Protein AF-A0A2D4H3A9-F1 (afdb_monomer)

Foldseek 3Di:
DDQPPPADWDWDPLVVPPDRVPTDIAGACVVVVDWDARDPVRRWIWHWHADDNNPDIDIDTDPDCVQVVVCQQAANDDPPCRVSGHPHVPDDDDDQQQFDVVVVGAGDPVSLLVVLVVCVVVVPPDDDDPHDDDDPDPPDDPNNVSVD

Nearest PDB structures (foldseek):
  1b62-assembly1_A-2  TM=5.298E-01  e=5.683E+00  Escherichia coli K-12
  7qh2-assembly1_D  TM=4.860E-01  e=5.683E+00  Acetobacterium woodii
  1nhh-assembly1_A-2  TM=5.128E-01  e=9.344E+00  Escherichia coli K-12

Organism: Micrurus corallinus (NCBI:txid54390)

Mean predicted aligned error: 4.0 Å

Solvent-accessible surface area (backbone atoms only — not comparable to full-atom values): 9430 Å² total; per-residue (Å²): 103,51,71,80,85,86,51,57,36,40,60,58,72,57,78,79,73,83,60,58,91,84,32,69,72,35,36,36,33,91,80,63,69,42,69,52,66,40,50,87,88,67,67,41,51,33,33,37,42,68,39,77,93,65,76,36,79,43,78,49,59,79,92,60,66,64,67,60,52,54,48,34,53,48,28,22,73,35,91,92,45,62,92,69,36,18,83,38,46,87,55,85,85,84,88,74,88,36,46,37,72,93,58,82,43,42,70,40,73,69,36,50,54,53,44,53,52,51,41,60,74,70,62,63,93,74,87,86,77,96,72,87,78,91,73,94,61,83,98,63,57,75,66,59,69,71,76,108

Secondary structure (DSSP, 8-state):
-EE-SSSEEEE---SSSS-GGGSPEEE-HHHH---EEE-TTT-EEEEEEEEGGGTEEEEEE---HHHHHHHHHHH---SS-GGG--S-TTPPP-----EEGGGTTEE-HHHHHHHHHHHHHHT-S----------SSTT-SHHHHHH-

Radius of gyration: 17.97 Å; Cα contacts (8 Å, |Δi|>4): 189; chains: 1; bounding box: 52×36×46 Å

Structure (mmCIF, N/CA/C/O backbone):
data_AF-A0A2D4H3A9-F1
#
_entry.id   AF-A0A2D4H3A9-F1
#
loop_
_atom_site.group_PDB
_atom_site.id
_atom_site.type_symbol
_atom_site.label_atom_id
_atom_site.label_alt_id
_atom_site.label_comp_id
_atom_site.label_asym_id
_atom_site.label_entity_id
_atom_site.label_seq_id
_atom_site.pdbx_PDB_ins_code
_atom_site.Cartn_x
_atom_site.Cartn_y
_atom_site.Cartn_z
_atom_site.occupancy
_atom_site.B_iso_or_equiv
_atom_site.auth_seq_id
_atom_site.auth_comp_id
_atom_site.auth_asym_id
_atom_site.auth_atom_id
_atom_site.pdbx_PDB_model_num
ATOM 1 N N . VAL A 1 1 ? -11.859 3.067 16.466 1.00 96.38 1 VAL A N 1
ATOM 2 C CA . VAL A 1 1 ? -11.714 1.669 15.998 1.00 96.38 1 VAL A CA 1
ATOM 3 C C . VAL A 1 1 ? -12.608 0.803 16.858 1.00 96.38 1 VAL A C 1
ATOM 5 O O . VAL A 1 1 ? -12.615 1.015 18.065 1.00 96.38 1 VAL A O 1
ATOM 8 N N . TRP A 1 2 ? -13.391 -0.092 16.268 1.00 97.12 2 TRP A N 1
ATOM 9 C CA . TRP A 1 2 ? -14.264 -1.021 16.994 1.00 97.12 2 TRP A CA 1
ATOM 10 C C . TRP A 1 2 ? -14.495 -2.287 16.160 1.00 97.12 2 TRP A C 1
ATOM 12 O O . TRP A 1 2 ? -14.221 -2.287 14.963 1.00 97.12 2 TRP A O 1
ATOM 22 N N . HIS A 1 3 ? -14.981 -3.357 16.786 1.00 97.38 3 HIS A N 1
ATOM 23 C CA . HIS A 1 3 ? -15.446 -4.554 16.083 1.00 97.38 3 HIS A CA 1
ATOM 24 C C . HIS A 1 3 ? -16.970 -4.474 15.929 1.00 97.38 3 HIS A C 1
ATOM 26 O O . HIS A 1 3 ? -17.662 -4.260 16.925 1.00 97.38 3 HIS A O 1
ATOM 32 N N . ASP A 1 4 ? -17.503 -4.615 14.712 1.00 95.75 4 ASP A N 1
ATOM 33 C CA . ASP A 1 4 ? -18.947 -4.470 14.432 1.00 95.75 4 ASP A CA 1
ATOM 34 C C . ASP A 1 4 ? -19.755 -5.771 14.627 1.00 95.75 4 ASP A C 1
ATOM 36 O O . ASP A 1 4 ? -20.979 -5.769 14.533 1.00 95.75 4 ASP A O 1
ATOM 40 N N . GLY A 1 5 ? -19.068 -6.872 14.942 1.00 96.75 5 GLY A N 1
ATOM 41 C CA . GLY A 1 5 ? -19.641 -8.218 15.053 1.00 96.75 5 GLY A CA 1
ATOM 42 C C . GLY A 1 5 ? -19.222 -9.138 13.906 1.00 96.75 5 GLY A C 1
ATOM 43 O O . GLY A 1 5 ? -19.235 -10.353 14.083 1.00 96.75 5 GLY A O 1
ATOM 44 N N . GLU A 1 6 ? -18.755 -8.573 12.792 1.00 95.69 6 GLU A N 1
ATOM 45 C CA . GLU A 1 6 ? -18.252 -9.294 11.621 1.00 95.69 6 GLU A CA 1
ATOM 46 C C . GLU A 1 6 ? -16.772 -8.996 11.350 1.00 95.69 6 GLU A C 1
ATOM 48 O O . GLU A 1 6 ? -16.001 -9.915 11.076 1.00 95.69 6 GLU A O 1
ATOM 53 N N . THR A 1 7 ? -16.362 -7.728 11.432 1.00 96.88 7 THR A N 1
ATOM 54 C CA . THR A 1 7 ? -14.982 -7.291 11.191 1.00 96.88 7 THR A CA 1
ATOM 55 C C . THR A 1 7 ? -14.602 -6.051 12.011 1.00 96.88 7 THR A C 1
ATOM 57 O O . THR A 1 7 ? -15.418 -5.404 12.675 1.00 96.88 7 THR A O 1
ATOM 60 N N . TRP A 1 8 ? -13.316 -5.709 11.971 1.00 97.50 8 TRP A N 1
ATOM 61 C CA . TRP A 1 8 ? -12.780 -4.480 12.535 1.00 97.50 8 TRP A CA 1
ATOM 62 C C . TRP A 1 8 ? -13.057 -3.277 11.629 1.00 97.50 8 TRP A C 1
ATOM 64 O O . TRP A 1 8 ? -12.801 -3.300 10.424 1.00 97.50 8 TRP A O 1
ATOM 74 N N . ARG A 1 9 ? -13.517 -2.191 12.250 1.00 97.69 9 ARG A N 1
ATOM 75 C CA . ARG A 1 9 ? -13.825 -0.906 11.621 1.00 97.69 9 ARG A CA 1
ATOM 76 C C . ARG A 1 9 ? -12.973 0.208 12.201 1.00 97.69 9 ARG A C 1
ATOM 78 O O . ARG A 1 9 ? -12.720 0.263 13.410 1.00 97.69 9 ARG A O 1
ATOM 85 N N . ALA A 1 10 ? -12.577 1.146 11.353 1.00 97.50 10 ALA A N 1
ATOM 86 C CA . ALA A 1 10 ? -11.955 2.394 11.760 1.00 97.50 10 ALA A CA 1
ATOM 87 C C . ALA A 1 10 ? -12.674 3.575 11.112 1.00 97.50 10 ALA A C 1
ATOM 89 O O . ALA A 1 10 ? -12.883 3.599 9.908 1.00 97.50 10 ALA A O 1
ATOM 90 N N . CYS A 1 11 ? -13.001 4.571 11.927 1.00 96.31 11 CYS A N 1
ATOM 91 C CA . CYS A 1 11 ? -13.518 5.851 11.475 1.00 96.31 11 CYS A CA 1
ATOM 92 C C . CYS A 1 11 ? -12.500 6.922 11.855 1.00 96.31 11 CYS A C 1
ATOM 94 O O . CYS A 1 11 ? -12.024 6.940 12.996 1.00 96.31 11 CYS A O 1
ATOM 96 N N . LEU A 1 12 ? -12.167 7.783 10.900 1.00 94.44 12 LEU A N 1
ATOM 97 C CA . LEU A 1 12 ? -11.368 8.982 11.116 1.00 94.44 12 LEU A CA 1
ATOM 98 C C . LEU A 1 12 ? -12.318 10.181 11.097 1.00 94.44 12 LEU A C 1
ATOM 100 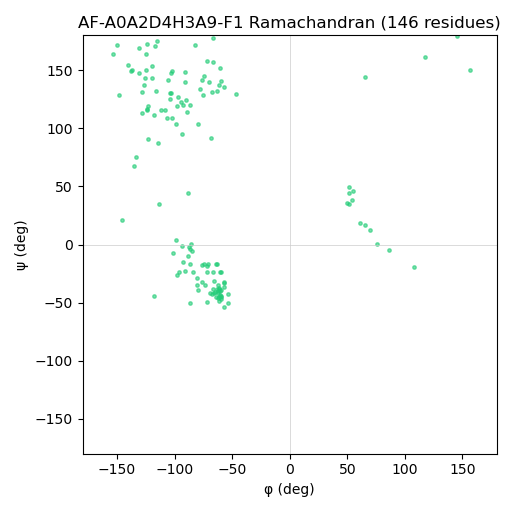O O . LEU A 1 12 ? -13.116 10.293 10.169 1.00 94.44 12 LEU A O 1
ATOM 104 N N . ASP A 1 13 ? -12.233 11.061 12.096 1.00 93.69 13 ASP A N 1
ATOM 105 C CA . ASP A 1 13 ? -12.986 12.320 12.090 1.00 93.69 13 ASP A CA 1
ATOM 106 C C . ASP A 1 13 ? -12.434 13.243 10.997 1.00 93.69 13 ASP A C 1
ATOM 108 O O . ASP A 1 13 ? -11.462 13.967 11.198 1.00 93.69 13 ASP A O 1
ATOM 112 N N . SER A 1 14 ? -13.025 13.146 9.810 1.00 88.50 14 SER A N 1
ATOM 113 C CA . SER A 1 14 ? -12.678 13.970 8.649 1.00 88.50 14 SER A CA 1
ATOM 114 C C . SER A 1 14 ? -13.455 15.287 8.591 1.00 88.50 14 SER A C 1
ATOM 116 O O . SER A 1 14 ? -13.137 16.132 7.758 1.00 88.50 14 SER A O 1
ATOM 118 N N . THR A 1 15 ? -14.471 15.460 9.445 1.00 87.69 15 THR A N 1
ATOM 119 C CA . THR A 1 15 ? -15.288 16.679 9.507 1.00 87.69 15 THR A CA 1
ATOM 120 C C . THR A 1 15 ? -14.759 17.683 10.524 1.00 87.69 15 THR A C 1
ATOM 122 O O . THR A 1 15 ? -15.170 18.839 10.482 1.00 87.69 15 THR A O 1
ATOM 125 N N . GLU A 1 16 ? -13.870 17.260 11.428 1.00 89.06 16 GLU A N 1
ATOM 126 C CA . GLU A 1 16 ? -13.289 18.078 12.506 1.00 89.06 16 GLU A CA 1
ATOM 127 C C . GLU A 1 16 ? -14.341 18.614 13.495 1.00 89.06 16 GLU A C 1
ATOM 129 O O . GLU A 1 16 ? -14.107 19.559 14.250 1.00 89.06 16 GLU A O 1
ATOM 134 N N . THR A 1 17 ? -15.526 18.002 13.502 1.00 91.38 17 THR A N 1
ATOM 135 C CA . THR A 1 17 ? -16.655 18.385 14.360 1.00 91.38 17 THR A CA 1
ATOM 136 C C . THR A 1 17 ? -16.810 17.468 15.569 1.00 91.38 17 THR A C 1
ATOM 138 O O . THR A 1 17 ? -17.643 17.743 16.434 1.00 91.38 17 THR A O 1
ATOM 141 N N . GLY A 1 18 ? -16.049 16.372 15.639 1.00 91.44 18 GLY A N 1
ATOM 142 C CA . GLY A 1 18 ? -16.235 15.304 16.618 1.00 91.44 18 GLY A CA 1
ATOM 143 C C . GLY A 1 18 ? -17.420 14.381 16.319 1.00 91.44 18 GLY A C 1
ATOM 144 O O . GLY A 1 18 ? -17.670 13.455 17.093 1.00 91.44 18 GLY A O 1
ATOM 145 N N . ASP A 1 19 ? -18.154 14.603 15.223 1.00 91.25 19 ASP A N 1
ATOM 146 C CA . ASP A 1 19 ? -19.292 13.772 14.827 1.00 91.25 19 ASP A CA 1
ATOM 147 C C . ASP A 1 19 ? -18.875 12.672 13.846 1.00 91.25 19 ASP A C 1
ATOM 149 O O . ASP A 1 19 ? -18.850 12.843 12.625 1.00 91.25 19 ASP A O 1
ATOM 153 N N . LEU A 1 20 ? -18.597 11.495 14.403 1.00 92.44 20 LEU A N 1
ATOM 154 C CA . LEU A 1 20 ? -18.198 10.323 13.630 1.00 92.44 20 LEU A CA 1
ATOM 155 C C . LEU A 1 20 ? -19.339 9.723 12.794 1.00 92.44 20 LEU A C 1
ATOM 157 O O . LEU A 1 20 ? -19.052 8.963 11.876 1.00 92.44 20 LEU A O 1
ATOM 161 N N . CYS A 1 21 ? -20.611 10.052 13.059 1.00 91.12 21 CYS A N 1
ATOM 162 C CA . CYS A 1 21 ? -21.740 9.474 12.313 1.00 91.12 21 CYS A CA 1
ATOM 163 C C . CYS A 1 21 ? -21.755 9.909 10.842 1.00 91.12 21 CYS A C 1
ATOM 165 O O . CYS A 1 21 ? -22.341 9.229 10.003 1.00 91.12 21 CYS A O 1
ATOM 167 N N . ASN A 1 22 ? -21.127 11.048 10.545 1.00 88.19 22 ASN A N 1
ATOM 168 C CA . ASN A 1 22 ? -21.022 11.611 9.202 1.00 88.19 22 ASN A CA 1
ATOM 169 C C . ASN A 1 22 ? -19.680 11.295 8.520 1.00 88.19 22 ASN A C 1
ATOM 171 O O . ASN A 1 22 ? -19.425 11.773 7.415 1.00 88.19 22 ASN A O 1
ATOM 175 N N . CYS A 1 23 ? -18.821 10.504 9.164 1.00 92.69 23 CYS A N 1
ATOM 176 C CA . CYS A 1 23 ? -17.527 10.105 8.631 1.00 92.69 23 CYS A CA 1
ATOM 177 C C . CYS A 1 23 ? -17.582 8.666 8.089 1.00 92.69 23 CYS A C 1
ATOM 179 O O . CYS A 1 23 ? -18.331 7.839 8.611 1.00 92.69 23 CYS A O 1
ATOM 181 N N . PRO A 1 24 ? -16.792 8.336 7.053 1.00 93.19 24 PRO A N 1
ATOM 182 C CA . PRO A 1 24 ? -16.740 6.976 6.534 1.00 93.19 24 PRO A CA 1
ATOM 183 C C . PRO A 1 24 ? -16.102 6.025 7.555 1.00 93.19 24 PRO A C 1
ATOM 185 O O . PRO A 1 24 ? -15.010 6.286 8.070 1.00 93.19 24 PRO A O 1
ATOM 188 N N . ASP A 1 25 ? -16.754 4.890 7.806 1.00 94.19 25 ASP A N 1
ATOM 189 C CA . ASP A 1 25 ? -16.172 3.767 8.529 1.00 94.19 25 ASP A CA 1
ATOM 190 C C . ASP A 1 25 ? -15.546 2.773 7.541 1.00 94.19 25 ASP A C 1
ATOM 192 O O . ASP A 1 25 ? -16.198 2.224 6.656 1.00 94.19 25 ASP A O 1
ATOM 196 N N . LEU A 1 26 ? -14.243 2.551 7.676 1.00 97.50 26 LEU A N 1
ATOM 197 C CA . LEU A 1 26 ? -13.462 1.726 6.761 1.00 97.50 26 LEU A CA 1
ATOM 198 C C . LEU A 1 26 ? -13.113 0.384 7.405 1.00 97.50 26 LEU A C 1
ATOM 200 O O . LEU A 1 26 ? -12.763 0.315 8.590 1.00 97.50 26 LEU A O 1
ATOM 204 N N . ARG A 1 27 ? -13.149 -0.680 6.604 1.00 97.69 27 ARG A N 1
ATOM 205 C CA . ARG A 1 27 ? -12.590 -1.997 6.945 1.00 97.69 27 ARG A CA 1
ATOM 206 C C . ARG A 1 27 ? -11.094 -2.039 6.678 1.00 97.69 27 ARG A C 1
ATOM 208 O O . ARG A 1 27 ? -10.534 -1.165 6.016 1.00 97.69 27 ARG A O 1
ATOM 215 N N . ASN A 1 28 ? -10.453 -3.124 7.114 1.00 97.12 28 ASN A N 1
ATOM 216 C CA . ASN A 1 28 ? -9.143 -3.504 6.587 1.00 97.12 28 ASN A CA 1
ATOM 217 C C . ASN A 1 28 ? -9.141 -3.425 5.053 1.00 97.12 28 ASN A C 1
ATO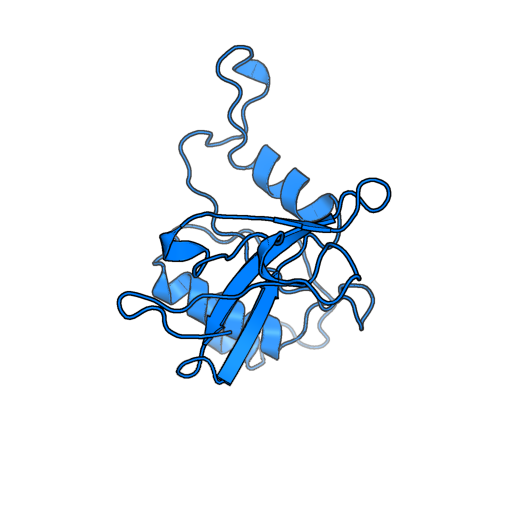M 219 O O . ASN A 1 28 ? -9.996 -4.025 4.395 1.00 97.12 28 ASN A O 1
ATOM 223 N N . TYR A 1 29 ? -8.151 -2.746 4.470 1.00 96.88 29 TYR A N 1
ATOM 224 C CA . TYR A 1 29 ? -8.104 -2.523 3.023 1.00 96.88 29 TYR A CA 1
ATOM 225 C C . TYR A 1 29 ? -8.129 -3.830 2.217 1.00 96.88 29 TYR A C 1
ATOM 227 O O . TYR A 1 29 ? -8.735 -3.901 1.151 1.00 96.88 29 TYR A O 1
ATOM 235 N N . LYS A 1 30 ? -7.531 -4.901 2.752 1.00 94.62 30 LYS A N 1
ATOM 236 C CA . LYS A 1 30 ? -7.577 -6.244 2.151 1.00 94.62 30 LYS A CA 1
ATOM 237 C C . LYS A 1 30 ? -9.009 -6.762 1.951 1.00 94.62 30 LYS A C 1
ATOM 239 O O . LYS A 1 30 ? -9.262 -7.472 0.981 1.00 94.62 30 LYS A O 1
ATOM 244 N N . GLU A 1 31 ? -9.909 -6.447 2.876 1.00 95.44 31 GLU A N 1
ATOM 245 C CA . GLU A 1 31 ? -11.283 -6.954 2.907 1.00 95.44 31 GLU A CA 1
ATOM 246 C C . GLU A 1 31 ? -12.217 -6.089 2.062 1.00 95.44 31 GLU A C 1
ATOM 248 O O . GLU A 1 31 ? -12.950 -6.611 1.226 1.00 95.44 31 GLU A O 1
ATOM 253 N N . GLY A 1 32 ? -12.184 -4.769 2.277 1.00 94.31 32 GLY A N 1
ATOM 254 C CA . GLY A 1 32 ? -13.124 -3.837 1.649 1.00 94.31 32 GLY A CA 1
ATOM 255 C C . GLY A 1 32 ? -12.595 -3.137 0.398 1.00 94.31 32 GLY A C 1
ATOM 256 O O . GLY A 1 32 ? -13.386 -2.748 -0.456 1.00 94.31 32 GLY A O 1
ATOM 257 N N . ARG A 1 33 ? -11.269 -2.969 0.273 1.00 95.56 33 ARG A N 1
ATOM 258 C CA . ARG A 1 33 ? -10.616 -2.059 -0.697 1.00 95.56 33 ARG A CA 1
ATOM 259 C C . ARG A 1 33 ? -11.188 -0.637 -0.645 1.00 95.56 33 ARG A C 1
ATOM 261 O O . ARG A 1 33 ? -11.308 0.043 -1.660 1.00 95.56 33 ARG A O 1
ATOM 268 N N . GLU A 1 34 ? -11.558 -0.214 0.557 1.00 96.62 34 GLU A N 1
ATOM 269 C CA . GLU A 1 34 ? -12.194 1.071 0.831 1.00 96.62 34 GLU A CA 1
ATOM 270 C C . GLU A 1 34 ? -11.142 2.137 1.140 1.00 96.62 34 GLU A C 1
ATOM 272 O O . GLU A 1 34 ? -10.087 1.855 1.715 1.00 96.62 34 GLU A O 1
ATOM 277 N N . TYR A 1 35 ? -11.443 3.379 0.783 1.00 96.19 35 TYR A N 1
ATOM 278 C CA . TYR A 1 35 ? -10.625 4.536 1.117 1.00 96.19 35 TYR A CA 1
ATOM 279 C C . TYR A 1 35 ? -11.527 5.717 1.473 1.00 96.19 35 TYR A C 1
ATOM 281 O O . TYR A 1 35 ? -12.671 5.798 1.026 1.00 96.19 35 TYR A O 1
ATOM 289 N N . GLY A 1 36 ? -10.997 6.628 2.278 1.00 94.88 36 GLY A N 1
ATOM 290 C CA . GLY A 1 36 ? -11.592 7.930 2.551 1.00 94.88 36 GLY A CA 1
ATOM 291 C C . GLY A 1 36 ? -10.704 9.054 2.027 1.00 94.88 36 GLY A C 1
ATOM 292 O O . GLY A 1 36 ? -9.578 8.822 1.578 1.00 94.88 36 GLY A O 1
ATOM 293 N N . SER A 1 37 ? -11.198 10.283 2.127 1.00 93.38 37 SER A N 1
ATOM 294 C CA . SER A 1 37 ? -10.449 11.495 1.792 1.00 93.38 37 SER A CA 1
ATOM 295 C C . SER A 1 37 ? -10.489 12.458 2.972 1.00 93.38 37 SER A C 1
ATOM 297 O O . SER A 1 37 ? -11.531 12.623 3.603 1.00 93.38 37 SER A O 1
ATOM 299 N N . ILE A 1 38 ? -9.353 13.075 3.280 1.00 91.44 38 ILE A N 1
ATOM 300 C CA . ILE A 1 38 ? -9.247 14.149 4.267 1.00 91.44 38 ILE A CA 1
ATOM 301 C C . ILE A 1 38 ? -9.260 15.457 3.496 1.00 91.44 38 ILE A C 1
ATOM 303 O O . ILE A 1 38 ? -8.356 15.674 2.688 1.00 91.44 38 ILE A O 1
ATOM 307 N N . GLY A 1 39 ? -10.268 16.284 3.778 1.00 84.81 39 GLY A N 1
ATOM 308 C CA . GLY A 1 39 ? -10.366 17.663 3.317 1.00 84.81 39 GLY A CA 1
ATOM 309 C C . GLY A 1 39 ? -10.510 17.845 1.801 1.00 84.81 39 GLY A C 1
ATOM 310 O O . GLY A 1 39 ? -9.933 17.132 0.979 1.00 84.81 39 GLY A O 1
ATOM 311 N N . THR A 1 40 ? -11.291 18.845 1.396 1.00 84.44 40 THR A N 1
ATOM 312 C CA . THR A 1 40 ? -11.427 19.187 -0.030 1.00 84.44 40 THR A CA 1
ATOM 313 C C . THR A 1 40 ? -10.178 19.894 -0.556 1.00 84.44 40 THR A C 1
ATOM 315 O O . THR A 1 40 ? -9.801 19.697 -1.708 1.00 84.44 40 THR A O 1
ATOM 318 N N . SER A 1 41 ? -9.527 20.707 0.281 1.00 86.25 41 SER A N 1
ATOM 319 C CA . SER A 1 41 ? -8.317 21.454 -0.085 1.00 86.25 41 SER A CA 1
ATOM 320 C C . SER A 1 41 ? -7.068 20.575 -0.018 1.00 86.25 41 SER A C 1
ATOM 322 O O . SER A 1 41 ? -6.157 20.716 -0.830 1.00 86.25 41 SER A O 1
ATOM 324 N N . GLU A 1 42 ? -7.038 19.655 0.942 1.00 87.31 42 GLU A N 1
ATOM 325 C CA . GLU A 1 42 ? -5.926 18.751 1.214 1.00 87.31 42 GLU A CA 1
ATOM 326 C C . GLU A 1 42 ? -5.862 17.618 0.183 1.00 87.31 42 GLU A C 1
ATOM 328 O O . GLU A 1 42 ? -4.768 17.156 -0.146 1.00 87.31 42 GLU A O 1
ATOM 333 N N . MET A 1 43 ? -7.019 17.184 -0.344 1.00 89.7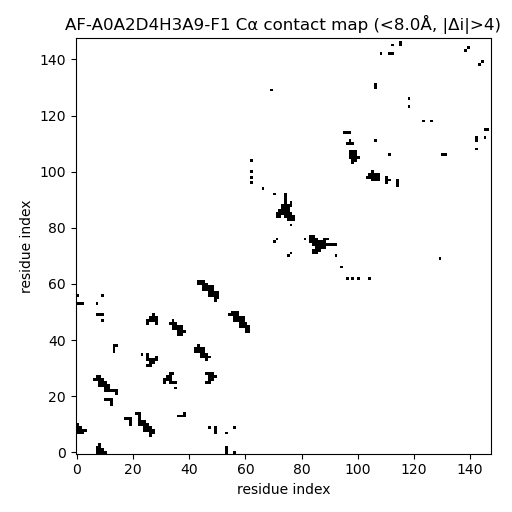5 43 MET A N 1
ATOM 334 C CA . MET A 1 43 ? -7.153 16.120 -1.350 1.00 89.75 43 MET A CA 1
ATOM 335 C C . MET A 1 43 ? -6.379 14.844 -0.977 1.00 89.75 43 MET A C 1
ATOM 337 O O . MET A 1 43 ? -5.799 14.165 -1.832 1.00 89.75 43 MET A O 1
ATOM 341 N N . LEU A 1 44 ? -6.339 14.517 0.317 1.00 91.75 44 LEU A N 1
ATOM 342 C CA . LEU A 1 44 ? -5.499 13.444 0.830 1.00 91.75 44 LEU A CA 1
ATOM 343 C C . LEU A 1 44 ? -6.313 12.169 1.027 1.00 91.75 44 LEU A C 1
ATOM 345 O O . LEU A 1 44 ? -7.044 12.017 2.004 1.00 91.75 44 LEU A O 1
ATOM 349 N N . ASN A 1 45 ? -6.145 11.222 0.109 1.00 94.56 45 ASN A N 1
ATOM 350 C CA . ASN A 1 45 ? -6.762 9.906 0.238 1.00 94.56 45 ASN A CA 1
ATOM 351 C C . ASN A 1 45 ? -6.026 9.043 1.266 1.00 94.56 45 ASN A C 1
ATOM 353 O O . ASN A 1 45 ? -4.789 9.025 1.319 1.00 94.56 45 ASN A O 1
ATOM 357 N N . TYR A 1 46 ? -6.796 8.282 2.038 1.00 95.88 46 TYR A N 1
ATOM 358 C CA . TYR A 1 46 ? -6.285 7.340 3.021 1.00 95.88 46 TYR A CA 1
ATOM 359 C C . TYR A 1 46 ? -7.043 6.016 2.977 1.00 95.88 46 TYR A C 1
ATOM 361 O O . TYR A 1 46 ? -8.231 5.958 2.677 1.00 95.88 46 TYR A O 1
ATOM 369 N N . SER A 1 47 ? -6.342 4.948 3.325 1.00 97.25 47 SER A N 1
ATOM 370 C CA . SER A 1 47 ? -6.918 3.641 3.641 1.00 97.25 47 SER A CA 1
ATOM 371 C C . SER A 1 47 ? -6.460 3.210 5.030 1.00 97.25 47 SER A C 1
ATOM 373 O O . SER A 1 47 ? -5.618 3.875 5.645 1.00 97.25 47 SER A O 1
ATOM 375 N N . VAL A 1 48 ? -7.010 2.109 5.541 1.00 97.75 48 VAL A N 1
ATOM 376 C CA . VAL A 1 48 ? -6.678 1.614 6.879 1.00 97.75 48 VAL A CA 1
ATOM 377 C C . VAL A 1 48 ? -6.347 0.126 6.881 1.00 97.75 48 VAL A C 1
ATOM 379 O O . VAL A 1 48 ? -6.915 -0.669 6.132 1.00 97.75 48 VAL A O 1
ATOM 382 N N . ASN A 1 49 ? -5.442 -0.245 7.779 1.00 97.50 49 ASN A N 1
ATOM 383 C CA . ASN A 1 49 ? -5.269 -1.607 8.263 1.00 97.50 49 ASN A CA 1
ATOM 384 C C . ASN A 1 49 ? -5.351 -1.593 9.791 1.00 97.50 49 ASN A C 1
ATOM 386 O O . ASN A 1 49 ? -4.891 -0.653 10.440 1.00 97.50 49 ASN A O 1
ATOM 390 N N . ILE A 1 50 ? -5.940 -2.631 10.365 1.00 98.12 50 ILE A N 1
ATOM 391 C CA . ILE A 1 50 ? -6.197 -2.780 11.790 1.00 98.12 50 ILE A CA 1
ATOM 392 C C . ILE A 1 50 ? -5.525 -4.077 12.232 1.00 98.12 50 ILE A C 1
ATOM 394 O O . ILE A 1 50 ? -5.838 -5.157 11.730 1.00 98.12 50 ILE A O 1
ATOM 398 N N . TYR A 1 51 ? -4.580 -3.954 13.156 1.00 96.56 51 TYR A N 1
ATOM 399 C CA . TYR A 1 51 ? -3.768 -5.046 13.680 1.00 96.56 51 TYR A CA 1
ATOM 400 C C . TYR A 1 51 ? -4.021 -5.236 15.177 1.00 96.56 51 TYR A C 1
ATOM 402 O O . TYR A 1 51 ? -4.678 -4.412 15.819 1.00 96.56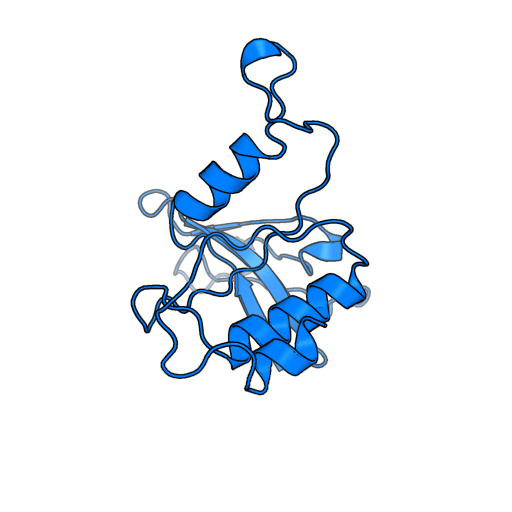 51 TYR A O 1
ATOM 410 N N . ASP A 1 52 ? -3.481 -6.330 15.717 1.00 96.44 52 ASP A N 1
ATOM 411 C CA . ASP A 1 52 ? -3.445 -6.623 17.152 1.00 96.44 52 ASP A CA 1
ATOM 412 C C . ASP A 1 52 ? -4.822 -6.504 17.822 1.00 96.44 52 ASP A C 1
ATOM 414 O O . ASP A 1 52 ? -4.979 -5.804 18.818 1.00 96.44 52 ASP A O 1
ATOM 418 N N . GLU A 1 53 ? -5.837 -7.142 17.225 1.00 95.88 53 GLU A N 1
ATOM 419 C CA . GLU A 1 53 ? -7.219 -7.142 17.734 1.00 95.88 53 GLU A CA 1
ATOM 420 C C . GLU A 1 53 ? -7.749 -5.722 18.012 1.00 95.88 53 GLU A C 1
ATOM 422 O O . GLU A 1 53 ? -8.346 -5.439 19.048 1.00 95.88 53 GLU A O 1
ATOM 427 N N . GLY A 1 54 ? -7.491 -4.798 17.082 1.00 96.19 54 GLY A N 1
ATOM 428 C CA . GLY A 1 54 ? -7.961 -3.416 17.175 1.00 96.19 54 GLY A CA 1
ATOM 429 C C . GLY A 1 54 ? -7.044 -2.477 17.956 1.00 96.19 54 GLY A C 1
ATOM 430 O O . GLY A 1 54 ? -7.298 -1.272 17.968 1.00 96.19 54 GLY A O 1
ATOM 431 N N . ASN A 1 55 ? -5.969 -2.985 18.565 1.00 97.50 55 ASN A N 1
ATOM 432 C CA . ASN A 1 55 ? -5.041 -2.183 19.363 1.00 97.50 55 ASN A CA 1
ATOM 433 C C . ASN A 1 55 ? -4.081 -1.334 18.510 1.00 97.50 55 ASN A C 1
ATOM 435 O O . ASN A 1 55 ? -3.489 -0.375 19.006 1.00 97.50 55 ASN A O 1
ATOM 439 N N . LEU A 1 56 ? -3.929 -1.655 17.220 1.00 97.75 56 LEU A N 1
ATOM 440 C CA . LEU A 1 56 ? -3.080 -0.897 16.307 1.00 97.75 56 LEU A CA 1
ATOM 441 C C . LEU A 1 56 ? -3.832 -0.509 15.031 1.00 97.75 56 LEU A C 1
ATOM 443 O O . LEU A 1 56 ? -4.144 -1.350 14.190 1.00 97.75 56 LEU A O 1
ATOM 447 N N . LEU A 1 57 ? -4.051 0.795 14.855 1.00 97.75 57 LEU A N 1
ATOM 448 C CA . LEU A 1 57 ? -4.541 1.378 13.609 1.00 97.75 57 LEU A CA 1
ATOM 449 C C . LEU A 1 57 ? -3.367 1.850 12.748 1.00 97.75 57 LEU A C 1
ATOM 451 O O . LEU A 1 57 ? -2.580 2.702 13.157 1.00 97.75 57 LEU A O 1
ATOM 455 N N . SER A 1 58 ? -3.284 1.337 11.527 1.00 97.25 58 SER A N 1
ATOM 456 C CA . SER A 1 58 ? -2.367 1.802 10.494 1.00 97.25 58 SER A CA 1
ATOM 457 C C . SER A 1 58 ? -3.144 2.574 9.438 1.00 97.25 58 SER A C 1
ATOM 459 O O . SER A 1 58 ? -3.900 1.995 8.662 1.00 97.25 58 SER A O 1
ATOM 461 N N . ILE A 1 59 ? -2.955 3.892 9.417 1.00 96.38 59 ILE A N 1
ATOM 462 C CA . ILE A 1 59 ? -3.500 4.770 8.381 1.00 96.38 59 ILE A CA 1
ATOM 463 C C . ILE A 1 59 ? -2.465 4.870 7.264 1.00 96.38 59 ILE A C 1
ATOM 465 O O . ILE A 1 59 ? -1.314 5.244 7.503 1.00 96.38 59 ILE A O 1
ATOM 469 N N . VAL A 1 60 ? -2.872 4.538 6.044 1.00 95.56 60 VAL A N 1
ATOM 470 C CA . VA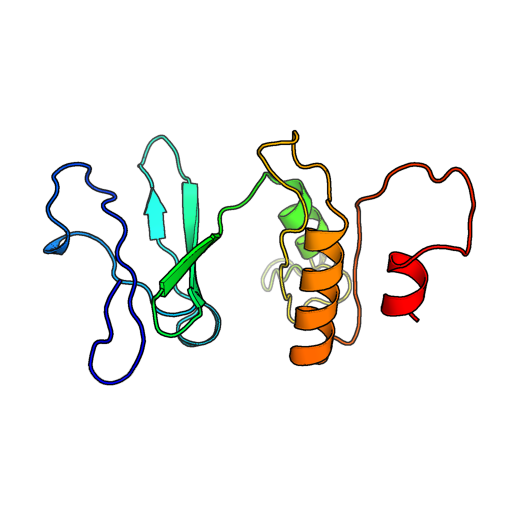L A 1 60 ? -1.993 4.526 4.877 1.00 95.56 60 VAL A CA 1
ATOM 471 C C . VAL A 1 60 ? -2.410 5.633 3.926 1.00 95.56 60 VAL A C 1
ATOM 473 O O . VAL A 1 60 ? -3.498 5.601 3.355 1.00 95.56 60 VAL A O 1
ATOM 476 N N . THR A 1 61 ? -1.513 6.594 3.731 1.00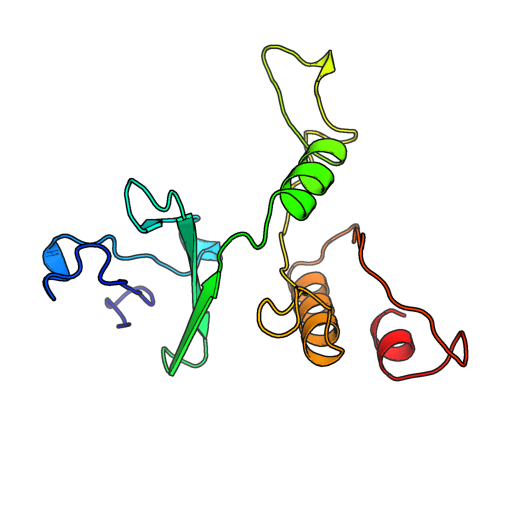 93.25 61 THR A N 1
ATOM 477 C CA . THR A 1 61 ? -1.643 7.688 2.764 1.00 93.25 61 THR A CA 1
ATOM 478 C C . THR A 1 61 ? -0.506 7.642 1.750 1.00 93.25 61 THR A C 1
ATOM 480 O O . THR A 1 61 ? 0.606 7.173 2.046 1.00 93.25 61 THR A O 1
ATOM 483 N N . SER A 1 62 ? -0.760 8.170 0.551 1.00 85.12 62 SER A N 1
ATOM 484 C CA . SER A 1 62 ? 0.298 8.348 -0.443 1.00 85.12 62 SER A CA 1
ATOM 485 C C . SER A 1 62 ? 1.360 9.324 0.076 1.00 85.12 62 SER A C 1
ATOM 487 O O . SER A 1 62 ? 1.040 10.387 0.599 1.00 85.12 62 SER A O 1
ATOM 489 N N . GLY A 1 63 ? 2.636 8.951 -0.049 1.00 77.19 63 GLY A N 1
ATOM 490 C CA . GLY A 1 63 ? 3.772 9.817 0.290 1.00 77.19 63 GLY A CA 1
ATOM 491 C C . GLY A 1 63 ? 4.207 10.749 -0.845 1.00 77.19 63 GLY A C 1
ATOM 492 O O . GLY A 1 63 ? 5.179 11.476 -0.679 1.00 77.19 63 GLY A O 1
ATOM 493 N N . GLY A 1 64 ? 3.537 10.696 -2.000 1.00 85.25 64 GLY A N 1
ATOM 494 C CA . GLY A 1 64 ? 3.886 11.448 -3.204 1.00 85.25 64 GLY A CA 1
ATOM 495 C C . GLY A 1 64 ? 3.590 10.661 -4.483 1.00 85.25 64 GLY A C 1
ATOM 496 O O . GLY A 1 64 ? 3.146 9.516 -4.444 1.00 85.25 64 GLY A O 1
ATOM 497 N N . ALA A 1 65 ? 3.863 11.265 -5.640 1.00 92.00 65 ALA A N 1
ATOM 498 C CA . ALA A 1 65 ? 3.536 10.672 -6.940 1.00 92.00 65 ALA A CA 1
ATOM 499 C C . ALA A 1 65 ? 4.455 9.505 -7.358 1.00 92.00 65 ALA A C 1
ATOM 501 O O . ALA A 1 65 ? 4.099 8.746 -8.257 1.00 92.00 65 ALA A O 1
ATOM 502 N N . HIS A 1 66 ? 5.622 9.350 -6.722 1.00 94.12 66 HIS A N 1
ATOM 503 C CA . HIS A 1 66 ? 6.660 8.407 -7.149 1.00 94.12 66 HIS A CA 1
ATOM 504 C C . HIS A 1 66 ? 6.160 6.955 -7.230 1.00 94.12 66 HIS A C 1
ATOM 506 O O . HIS A 1 66 ? 6.251 6.335 -8.287 1.00 94.12 66 HIS A O 1
ATOM 512 N N . GLY A 1 67 ? 5.564 6.431 -6.152 1.00 94.19 67 GLY A N 1
ATOM 513 C CA . GLY A 1 67 ? 5.066 5.050 -6.124 1.00 94.19 67 GLY A CA 1
ATOM 514 C C . GLY A 1 67 ? 3.960 4.792 -7.152 1.00 94.19 67 GLY A C 1
ATOM 515 O O . GLY A 1 67 ? 3.974 3.768 -7.828 1.00 94.19 67 GLY A O 1
ATOM 516 N N . THR A 1 68 ? 3.046 5.749 -7.333 1.00 95.81 68 THR A N 1
ATOM 517 C CA . THR A 1 68 ? 1.984 5.660 -8.347 1.00 95.81 68 THR A CA 1
ATOM 518 C C . THR A 1 68 ? 2.552 5.671 -9.763 1.00 95.81 68 THR A C 1
ATOM 520 O O . THR A 1 68 ? 2.099 4.908 -10.610 1.00 95.81 68 THR A O 1
ATOM 523 N N . HIS A 1 69 ? 3.553 6.508 -10.033 1.00 96.88 69 HIS A N 1
ATOM 524 C CA . HIS A 1 69 ? 4.211 6.556 -11.336 1.00 96.88 69 HIS A CA 1
ATOM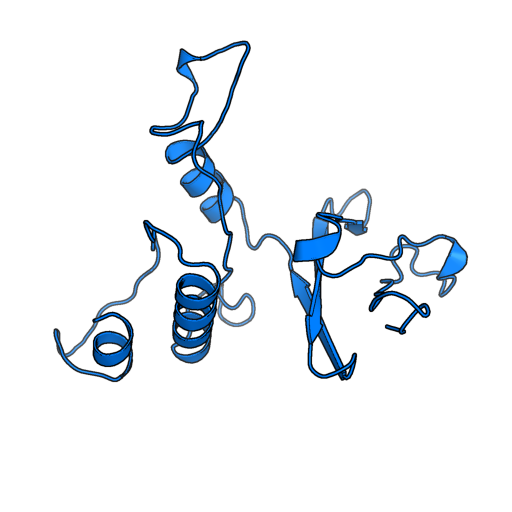 525 C C . HIS A 1 69 ? 4.900 5.225 -11.670 1.00 96.88 69 HIS A C 1
ATOM 527 O O . HIS A 1 69 ? 4.693 4.682 -12.753 1.00 96.88 69 HIS A O 1
ATOM 533 N N . VAL A 1 70 ? 5.636 4.655 -10.710 1.00 97.44 70 VAL A N 1
ATOM 534 C CA . VAL A 1 70 ? 6.275 3.335 -10.839 1.00 97.44 70 VAL A CA 1
ATOM 535 C C . VAL A 1 70 ? 5.240 2.231 -11.088 1.00 97.44 70 VAL A C 1
ATOM 537 O O . VAL A 1 70 ? 5.398 1.439 -12.015 1.00 97.44 70 VAL A O 1
ATOM 540 N N . ALA A 1 71 ? 4.148 2.204 -10.317 1.00 97.62 71 ALA A N 1
ATOM 541 C CA . ALA A 1 71 ? 3.074 1.228 -10.500 1.00 97.62 71 ALA A CA 1
ATOM 542 C C . ALA A 1 71 ? 2.407 1.343 -11.883 1.00 97.62 71 ALA A C 1
ATOM 544 O O . ALA A 1 71 ? 2.112 0.326 -12.507 1.00 97.62 71 ALA A O 1
ATOM 545 N N . SER A 1 72 ? 2.223 2.565 -12.392 1.00 97.56 72 SER A N 1
ATOM 546 C CA . SER A 1 72 ? 1.653 2.807 -13.724 1.00 97.56 72 SER A CA 1
ATOM 547 C C . SER A 1 72 ? 2.558 2.319 -14.855 1.00 97.56 72 SER A C 1
ATOM 549 O O . SER A 1 72 ? 2.054 1.750 -15.819 1.00 97.56 72 SER A O 1
ATOM 551 N N . ILE A 1 73 ? 3.882 2.475 -14.736 1.00 98.31 73 ILE A N 1
ATOM 552 C CA . ILE A 1 73 ? 4.837 1.908 -15.706 1.00 98.31 73 ILE A CA 1
ATOM 553 C C . ILE A 1 73 ? 4.735 0.378 -15.723 1.00 98.31 73 ILE A C 1
ATOM 555 O O . ILE A 1 73 ? 4.745 -0.235 -16.790 1.00 98.31 73 ILE A O 1
ATOM 559 N N . ALA A 1 74 ? 4.618 -0.247 -14.550 1.00 98.19 74 ALA A N 1
ATOM 560 C CA . ALA A 1 74 ? 4.554 -1.699 -14.441 1.00 98.19 74 ALA A CA 1
ATOM 561 C C . ALA A 1 74 ? 3.221 -2.275 -14.949 1.00 98.19 74 ALA A C 1
ATOM 563 O O . ALA A 1 74 ? 3.233 -3.204 -15.752 1.00 98.19 74 ALA A O 1
ATOM 564 N N . ALA A 1 75 ? 2.085 -1.731 -14.504 1.00 98.38 75 ALA A N 1
ATOM 565 C CA . ALA A 1 75 ? 0.771 -2.357 -14.679 1.00 98.38 75 ALA A CA 1
ATOM 566 C C . ALA A 1 75 ? -0.388 -1.367 -14.900 1.00 98.38 75 ALA A C 1
ATOM 568 O O . ALA A 1 75 ? -1.544 -1.706 -14.657 1.00 98.38 75 ALA A O 1
ATOM 569 N N . GLY A 1 76 ? -0.115 -0.135 -15.342 1.00 97.88 76 GLY A N 1
ATOM 570 C CA . GLY A 1 76 ? -1.175 0.811 -15.699 1.00 97.88 76 GLY A CA 1
ATOM 571 C C . GLY A 1 76 ? -2.093 0.239 -16.783 1.00 97.88 76 GLY A C 1
ATOM 572 O O . GLY A 1 76 ? -1.607 -0.335 -17.757 1.00 97.88 76 GLY A O 1
ATOM 573 N N . TYR A 1 77 ? -3.409 0.395 -16.621 1.00 97.81 77 TYR A N 1
ATOM 574 C CA . TYR A 1 77 ? -4.408 -0.141 -17.545 1.00 97.81 77 TYR A CA 1
ATOM 575 C C . TYR A 1 77 ? -5.335 0.962 -18.068 1.00 97.81 77 TYR A C 1
ATOM 577 O O . TYR A 1 77 ? -6.091 1.568 -17.310 1.00 97.81 77 TYR A O 1
ATOM 585 N N . PHE A 1 78 ? -5.273 1.195 -19.377 1.00 97.62 78 PHE A N 1
ATOM 586 C CA . PHE A 1 78 ? -6.039 2.181 -20.132 1.00 97.62 78 PHE A CA 1
ATOM 587 C C . PHE A 1 78 ? -6.809 1.452 -21.249 1.00 97.62 78 PHE A C 1
ATOM 589 O O . PHE A 1 78 ? -6.266 1.258 -22.338 1.00 97.62 78 PHE A O 1
ATOM 596 N N . PRO A 1 79 ? -8.059 1.009 -21.003 1.00 95.88 79 PRO A N 1
ATOM 597 C CA . PRO A 1 79 ? -8.814 0.196 -21.963 1.00 95.88 79 PRO A CA 1
ATOM 598 C C . PRO A 1 79 ? -9.092 0.926 -23.283 1.00 95.88 79 PRO A C 1
ATOM 600 O O . PRO A 1 79 ? -9.071 0.301 -24.341 1.00 95.88 79 PRO A O 1
ATOM 603 N N . ASP A 1 80 ? -9.308 2.241 -23.218 1.00 97.88 80 ASP A N 1
ATOM 604 C CA . ASP A 1 80 ? -9.626 3.077 -24.381 1.00 97.88 80 ASP A CA 1
ATOM 605 C C . ASP A 1 80 ? -8.372 3.594 -25.107 1.00 97.88 80 ASP A C 1
ATOM 607 O O . ASP A 1 80 ? -8.447 4.015 -26.260 1.00 97.88 80 ASP A O 1
ATOM 611 N N . GLU A 1 81 ? -7.207 3.538 -24.454 1.00 97.31 81 GLU A N 1
ATOM 612 C CA . GLU A 1 81 ? -5.922 3.988 -25.001 1.00 97.31 81 GLU A CA 1
ATOM 613 C C . GLU A 1 81 ? -4.812 2.956 -24.709 1.00 97.31 81 GLU A C 1
ATOM 615 O O . GLU A 1 81 ? -3.897 3.242 -23.930 1.00 97.31 81 GLU A O 1
ATOM 620 N N . PRO A 1 82 ? -4.851 1.750 -25.315 1.00 96.31 82 PRO A N 1
ATOM 621 C CA . PRO A 1 82 ? -3.946 0.655 -24.955 1.00 96.31 82 PRO A CA 1
ATOM 622 C C . PRO A 1 82 ? -2.454 0.967 -25.128 1.00 96.31 82 PRO A C 1
ATOM 624 O O . PRO A 1 82 ? -1.628 0.376 -24.435 1.00 96.31 82 PRO A O 1
ATOM 627 N N . ASP A 1 83 ? -2.107 1.921 -25.996 1.00 96.81 83 ASP A N 1
ATOM 628 C CA . ASP A 1 83 ? -0.735 2.411 -26.190 1.00 96.81 83 ASP A CA 1
ATOM 629 C C . ASP A 1 83 ? -0.155 3.087 -24.932 1.00 96.81 83 ASP A C 1
ATOM 631 O O . ASP A 1 83 ? 1.056 3.272 -24.825 1.00 96.81 83 ASP A O 1
ATOM 635 N N . ARG A 1 84 ? -1.008 3.456 -23.966 1.00 97.19 84 ARG A N 1
ATOM 636 C CA . ARG A 1 84 ? -0.624 4.042 -22.672 1.00 97.19 84 ARG A CA 1
ATOM 637 C C . ARG A 1 84 ? -0.482 3.008 -21.553 1.00 97.19 84 ARG A C 1
ATOM 639 O O . ARG A 1 84 ? -0.182 3.392 -20.423 1.00 97.19 84 ARG A O 1
ATOM 646 N N . ASN A 1 85 ? -0.737 1.728 -21.829 1.00 98.31 85 ASN A N 1
ATOM 647 C CA . ASN A 1 85 ? -0.620 0.670 -20.829 1.00 98.31 85 ASN A CA 1
ATOM 648 C C . ASN A 1 85 ? 0.805 0.561 -20.274 1.00 98.31 85 ASN A C 1
ATOM 650 O O . ASN A 1 85 ? 1.792 0.834 -20.957 1.00 98.31 85 ASN A O 1
ATOM 654 N N . GLY A 1 86 ? 0.893 0.095 -19.029 1.00 98.06 86 GLY A N 1
ATOM 655 C CA . GLY A 1 86 ? 2.141 -0.403 -18.470 1.00 98.06 86 GLY A CA 1
ATOM 656 C C . GLY A 1 86 ? 2.593 -1.690 -19.163 1.00 98.06 86 GLY A C 1
ATOM 657 O O . GLY A 1 86 ? 1.907 -2.238 -20.025 1.00 98.06 86 GLY A O 1
ATOM 658 N N . ILE A 1 87 ? 3.750 -2.206 -18.755 1.00 98.19 87 ILE A N 1
ATOM 659 C CA . ILE A 1 87 ? 4.344 -3.411 -19.355 1.00 98.19 87 ILE A CA 1
ATOM 660 C C . ILE A 1 87 ? 3.443 -4.649 -19.194 1.00 98.19 87 ILE A C 1
ATOM 662 O O . ILE A 1 87 ? 3.348 -5.470 -20.105 1.00 98.19 87 ILE A O 1
ATOM 666 N N . ALA A 1 88 ? 2.770 -4.783 -18.051 1.00 98.00 88 ALA A N 1
ATOM 667 C CA . ALA A 1 88 ? 1.900 -5.905 -17.717 1.00 98.00 88 ALA A CA 1
ATOM 668 C C . ALA A 1 88 ? 0.564 -5.408 -17.122 1.00 98.00 88 ALA A C 1
ATOM 670 O O . ALA A 1 88 ? 0.344 -5.529 -15.918 1.00 98.00 88 ALA A O 1
ATOM 671 N N . PRO A 1 89 ? -0.367 -4.876 -17.938 1.00 97.44 89 PRO A N 1
ATOM 672 C CA . PRO A 1 89 ? -1.615 -4.264 -17.455 1.00 97.44 89 PRO A CA 1
ATOM 673 C C . PRO A 1 89 ? -2.569 -5.240 -16.741 1.00 97.44 89 PRO A C 1
ATOM 675 O O . PRO A 1 89 ? -3.485 -4.814 -16.047 1.00 97.44 89 PRO A O 1
ATOM 678 N N . GLY A 1 90 ? -2.376 -6.553 -16.909 1.00 97.38 90 GLY A N 1
ATOM 679 C CA . GLY A 1 90 ? -3.124 -7.585 -16.184 1.00 97.38 90 GLY A CA 1
ATOM 680 C C . GLY A 1 90 ? -2.550 -7.939 -14.807 1.00 97.38 90 GLY A C 1
ATOM 681 O O . GLY A 1 90 ? -3.148 -8.749 -14.099 1.00 97.38 90 GLY A O 1
ATOM 682 N N . ALA A 1 91 ? -1.393 -7.386 -14.429 1.00 98.12 91 ALA A N 1
ATOM 683 C CA . ALA A 1 91 ? -0.771 -7.657 -13.139 1.00 98.12 91 ALA A CA 1
ATOM 684 C C . ALA A 1 91 ? -1.517 -6.943 -12.002 1.00 98.12 91 ALA A C 1
ATOM 686 O O . ALA A 1 91 ? -2.010 -5.825 -12.150 1.00 98.12 91 ALA A O 1
ATOM 687 N N . GLN A 1 92 ? -1.577 -7.587 -10.837 1.00 96.94 92 GLN A N 1
ATOM 688 C CA . GLN A 1 92 ? -2.122 -6.973 -9.629 1.00 96.94 92 GLN A CA 1
ATOM 689 C C . GLN A 1 92 ? -1.007 -6.283 -8.844 1.00 96.94 92 GLN A C 1
ATOM 691 O O . GLN A 1 92 ? 0.090 -6.819 -8.714 1.00 96.94 92 GLN A O 1
ATOM 696 N N . ILE A 1 93 ? -1.299 -5.104 -8.295 1.00 96.88 93 ILE A N 1
ATOM 697 C CA . ILE A 1 93 ? -0.333 -4.317 -7.527 1.00 96.88 93 ILE A CA 1
ATOM 698 C C . ILE A 1 93 ? -0.622 -4.439 -6.032 1.00 96.88 93 ILE A C 1
ATOM 700 O O . ILE A 1 93 ? -1.718 -4.112 -5.571 1.00 96.88 93 ILE A O 1
ATOM 704 N N . LEU A 1 94 ? 0.395 -4.846 -5.271 1.00 96.56 94 LEU A N 1
ATOM 705 C CA . LEU A 1 94 ? 0.452 -4.685 -3.822 1.00 96.56 94 LEU A CA 1
ATOM 706 C C . LEU A 1 94 ? 1.382 -3.511 -3.500 1.00 96.56 94 LEU A C 1
ATOM 708 O O . LEU A 1 94 ? 2.595 -3.604 -3.666 1.00 96.56 94 LEU A O 1
ATOM 712 N N . ALA A 1 95 ? 0.822 -2.393 -3.042 1.00 95.75 95 ALA A N 1
ATOM 713 C CA . ALA A 1 95 ? 1.618 -1.239 -2.638 1.00 95.75 95 ALA A CA 1
ATOM 714 C C . ALA A 1 95 ? 2.055 -1.368 -1.171 1.00 95.75 95 ALA A C 1
ATOM 716 O O . ALA A 1 95 ? 1.213 -1.397 -0.272 1.00 95.75 95 ALA A O 1
ATOM 717 N N . ILE A 1 96 ? 3.368 -1.380 -0.923 1.00 95.44 96 ILE A N 1
ATOM 718 C CA . ILE A 1 96 ? 3.946 -1.367 0.426 1.00 95.44 96 ILE A CA 1
ATOM 719 C C . ILE A 1 96 ? 4.783 -0.099 0.598 1.00 95.44 96 ILE A C 1
ATOM 721 O O . ILE A 1 96 ? 5.831 0.074 -0.023 1.00 95.44 96 ILE A O 1
ATOM 725 N N . LYS A 1 97 ? 4.322 0.813 1.456 1.00 94.00 97 LYS A N 1
ATOM 726 C CA . LYS A 1 97 ? 5.037 2.060 1.750 1.00 94.00 97 LYS A CA 1
ATOM 727 C C . LYS A 1 97 ? 6.169 1.794 2.746 1.00 94.00 97 LYS A C 1
ATOM 729 O O . LYS A 1 97 ? 5.926 1.662 3.942 1.00 94.00 97 LYS A O 1
ATOM 734 N N . VAL A 1 98 ? 7.399 1.749 2.242 1.00 93.38 98 VAL A N 1
ATOM 735 C CA . VAL A 1 98 ? 8.623 1.548 3.046 1.00 93.38 98 VAL A CA 1
ATOM 736 C C . VAL A 1 98 ? 9.264 2.849 3.531 1.00 93.38 98 VAL A C 1
ATOM 738 O O . VAL A 1 98 ? 9.979 2.838 4.533 1.00 93.38 98 VAL A O 1
ATOM 741 N N . GLY A 1 99 ? 8.995 3.961 2.842 1.00 92.12 99 GLY A N 1
ATOM 742 C CA . GLY A 1 99 ? 9.527 5.277 3.1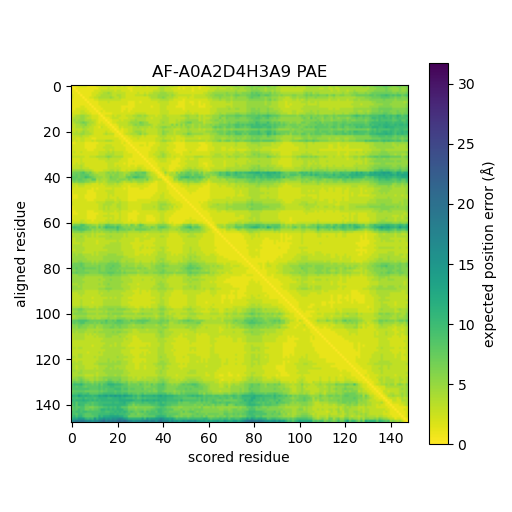84 1.00 92.12 99 GLY A CA 1
ATOM 743 C C . GLY A 1 99 ? 8.824 5.900 4.390 1.00 92.12 99 GLY A C 1
ATOM 744 O O . GLY A 1 99 ? 7.593 6.021 4.414 1.00 92.12 99 GLY A O 1
ATOM 745 N N . ASP A 1 100 ? 9.605 6.345 5.373 1.00 91.50 100 ASP A N 1
ATOM 746 C CA . ASP A 1 100 ? 9.105 7.033 6.561 1.00 91.50 100 ASP A CA 1
ATOM 747 C C . ASP A 1 100 ? 9.029 8.543 6.310 1.00 91.50 100 ASP A C 1
ATOM 749 O O . ASP A 1 100 ? 10.040 9.227 6.153 1.00 91.50 100 ASP A O 1
ATOM 753 N N . THR A 1 101 ? 7.815 9.097 6.288 1.00 89.00 101 THR A N 1
ATOM 754 C CA . THR A 1 101 ? 7.598 10.533 6.053 1.00 89.00 101 THR A CA 1
ATOM 755 C C . THR A 1 101 ? 8.278 11.418 7.112 1.00 89.00 101 THR A C 1
ATOM 757 O O . THR A 1 101 ? 8.635 12.551 6.804 1.00 89.00 101 THR A O 1
ATOM 760 N N . ARG A 1 102 ? 8.547 10.911 8.324 1.00 90.19 102 ARG A N 1
ATOM 761 C CA . ARG A 1 102 ? 9.289 11.641 9.373 1.00 90.19 102 ARG A CA 1
ATOM 762 C C . ARG A 1 102 ? 10.780 11.773 9.064 1.00 90.19 102 ARG A C 1
ATOM 764 O O . ARG A 1 102 ? 11.447 12.620 9.647 1.00 90.19 102 ARG A O 1
ATOM 771 N N . LEU A 1 103 ? 11.289 10.938 8.162 1.00 91.31 103 LEU A N 1
ATOM 772 C CA . LEU A 1 103 ? 12.678 10.901 7.709 1.00 91.31 103 LEU A CA 1
ATOM 773 C C . LEU A 1 103 ? 12.778 11.316 6.237 1.00 91.31 103 LEU A C 1
ATOM 775 O O . LEU A 1 103 ? 13.562 10.753 5.480 1.00 91.31 103 LEU A O 1
ATOM 779 N N . SER A 1 104 ? 11.938 12.260 5.800 1.00 88.06 104 SER A N 1
ATOM 780 C CA . SER A 1 104 ? 11.908 12.725 4.406 1.00 88.06 104 SER A CA 1
ATOM 781 C C . SER A 1 104 ? 11.734 11.583 3.399 1.00 88.06 104 SER A C 1
ATOM 783 O O . SER A 1 104 ? 12.321 11.595 2.322 1.00 88.06 104 SER A O 1
ATOM 785 N N . THR A 1 105 ? 10.903 10.595 3.748 1.00 88.62 105 THR A N 1
ATOM 786 C CA . THR A 1 105 ? 10.590 9.394 2.955 1.00 88.62 105 THR A CA 1
ATOM 787 C C . THR A 1 105 ? 11.720 8.373 2.808 1.00 88.62 105 THR A C 1
ATOM 789 O O . THR A 1 105 ? 11.555 7.433 2.039 1.00 88.62 105 THR A O 1
ATOM 792 N N . MET A 1 106 ? 12.802 8.490 3.582 1.00 91.50 106 MET A N 1
ATOM 793 C CA . MET A 1 106 ? 13.865 7.481 3.640 1.00 91.50 106 MET A CA 1
ATOM 794 C C . MET A 1 106 ? 13.321 6.125 4.108 1.00 91.50 106 MET A C 1
ATOM 796 O O . MET A 1 106 ? 12.467 6.055 5.002 1.00 91.50 106 MET A O 1
ATOM 800 N N . GLU A 1 107 ? 13.804 5.038 3.512 1.00 91.69 107 GLU A N 1
ATOM 801 C CA . GLU A 1 107 ? 13.514 3.696 3.995 1.00 91.69 107 GLU A CA 1
ATOM 802 C C . GLU A 1 107 ? 14.148 3.435 5.368 1.00 91.69 107 GLU A C 1
ATOM 804 O O . GLU A 1 107 ? 15.141 4.034 5.777 1.00 91.69 107 GLU A O 1
ATOM 809 N N . THR A 1 108 ? 13.590 2.474 6.095 1.00 92.62 108 THR A N 1
ATOM 810 C CA . THR A 1 108 ? 14.200 1.972 7.328 1.00 92.62 108 THR A CA 1
ATOM 811 C C . THR A 1 108 ? 14.369 0.468 7.226 1.00 92.62 108 THR A C 1
ATOM 813 O O . THR A 1 108 ? 13.545 -0.206 6.606 1.00 92.62 108 THR A O 1
ATOM 816 N N . GLY A 1 109 ? 15.386 -0.088 7.893 1.00 92.12 109 GLY A N 1
ATOM 817 C CA . GLY A 1 109 ? 15.557 -1.545 7.960 1.00 92.12 109 GLY A CA 1
ATOM 818 C C . GLY A 1 109 ? 14.286 -2.243 8.459 1.00 92.12 109 GLY A C 1
ATOM 819 O O . GLY A 1 109 ? 13.833 -3.212 7.864 1.00 92.12 109 GLY A O 1
ATOM 820 N N . THR A 1 110 ? 13.629 -1.688 9.481 1.00 93.19 110 THR A N 1
ATOM 821 C CA . THR A 1 110 ? 12.338 -2.193 9.976 1.00 93.19 110 THR A CA 1
ATOM 822 C C . THR A 1 110 ? 11.240 -2.150 8.911 1.00 93.19 110 THR A C 1
ATOM 824 O O . THR A 1 110 ? 10.480 -3.110 8.788 1.00 93.19 110 THR A O 1
ATOM 827 N N . GLY A 1 111 ? 11.144 -1.056 8.148 1.00 93.56 111 GLY A N 1
ATOM 828 C CA . GLY A 1 111 ? 10.181 -0.912 7.055 1.00 93.56 111 GLY A CA 1
ATOM 829 C C . GLY A 1 111 ? 10.389 -1.959 5.964 1.00 93.56 111 GLY A C 1
ATOM 830 O O . GLY A 1 111 ? 9.430 -2.609 5.559 1.00 93.56 111 GLY A O 1
ATOM 831 N N . LEU A 1 112 ? 11.641 -2.190 5.562 1.00 94.44 112 LEU A N 1
ATOM 832 C CA . LEU A 1 112 ? 11.976 -3.195 4.553 1.00 94.44 112 LEU A CA 1
ATOM 833 C C . LEU A 1 112 ? 11.723 -4.624 5.042 1.00 94.44 112 LEU A C 1
ATOM 835 O O . LEU A 1 112 ? 11.133 -5.414 4.316 1.00 94.44 112 LEU A O 1
ATOM 839 N N . ILE A 1 113 ? 12.087 -4.964 6.283 1.00 94.50 113 ILE A N 1
ATOM 840 C CA . ILE A 1 113 ? 11.796 -6.295 6.843 1.00 94.50 113 ILE A CA 1
ATOM 841 C C . ILE A 1 113 ? 10.287 -6.560 6.868 1.00 94.50 113 ILE A C 1
ATOM 843 O O . ILE A 1 113 ? 9.842 -7.638 6.480 1.00 94.50 113 ILE A O 1
ATOM 847 N N . ARG A 1 114 ? 9.484 -5.575 7.289 1.00 94.81 114 ARG A N 1
ATOM 848 C CA . ARG A 1 114 ? 8.017 -5.686 7.263 1.00 94.81 114 ARG A CA 1
ATOM 849 C C . ARG A 1 114 ? 7.481 -5.826 5.841 1.00 94.81 114 ARG A C 1
ATOM 851 O O . ARG A 1 114 ? 6.552 -6.601 5.638 1.00 94.81 114 ARG A O 1
ATOM 858 N N . ALA A 1 115 ? 8.073 -5.124 4.876 1.00 95.38 115 ALA A N 1
ATOM 859 C CA . ALA A 1 115 ? 7.703 -5.265 3.475 1.00 95.38 115 ALA A CA 1
ATOM 860 C C . ALA A 1 115 ? 7.940 -6.686 2.964 1.00 95.38 115 ALA A C 1
ATOM 862 O O . ALA A 1 115 ? 7.008 -7.290 2.445 1.00 95.38 115 ALA A O 1
ATOM 863 N N . MET A 1 116 ? 9.118 -7.261 3.224 1.00 94.81 116 MET A N 1
ATOM 864 C CA . MET A 1 116 ? 9.419 -8.643 2.834 1.00 94.81 116 MET A CA 1
ATOM 865 C C . MET A 1 116 ? 8.448 -9.649 3.466 1.00 94.81 116 MET A C 1
ATOM 867 O O . MET A 1 116 ? 8.002 -10.581 2.800 1.00 94.81 116 MET A O 1
ATOM 871 N N . ILE A 1 117 ? 8.066 -9.451 4.733 1.00 94.25 117 ILE A N 1
ATOM 872 C CA . ILE A 1 117 ? 7.064 -10.301 5.397 1.00 94.25 117 ILE A CA 1
ATOM 873 C C . ILE A 1 117 ? 5.718 -10.250 4.658 1.00 94.25 117 ILE A C 1
ATOM 875 O O . ILE A 1 117 ? 5.111 -11.298 4.432 1.00 94.25 117 ILE A O 1
ATOM 879 N N . GLU A 1 118 ? 5.244 -9.062 4.270 1.00 95.25 118 GLU A N 1
ATOM 880 C CA . GLU A 1 118 ? 3.983 -8.925 3.531 1.00 95.25 118 GLU A CA 1
ATOM 881 C C . GLU A 1 118 ? 4.089 -9.488 2.103 1.00 95.25 118 GLU A C 1
ATOM 883 O O . GLU A 1 118 ? 3.193 -10.226 1.693 1.00 95.25 118 GLU A O 1
ATOM 888 N N . THR A 1 119 ? 5.191 -9.250 1.384 1.00 95.44 119 THR A N 1
ATOM 889 C CA . THR A 1 119 ? 5.475 -9.863 0.072 1.00 95.44 119 THR A CA 1
ATOM 890 C C . THR A 1 119 ? 5.370 -11.390 0.135 1.00 95.44 119 THR A C 1
ATOM 892 O O . THR A 1 119 ? 4.647 -12.000 -0.656 1.00 95.44 119 THR A O 1
ATOM 895 N N . ILE A 1 120 ? 6.032 -12.025 1.112 1.00 94.25 120 ILE A N 1
ATOM 896 C CA . ILE A 1 120 ? 6.009 -13.487 1.292 1.00 94.25 120 ILE A CA 1
ATOM 897 C C . ILE A 1 120 ? 4.594 -13.967 1.629 1.00 94.25 120 ILE A C 1
ATOM 899 O O . ILE A 1 120 ? 4.098 -14.940 1.059 1.00 94.25 120 ILE A O 1
ATOM 903 N N . LYS A 1 121 ? 3.917 -13.274 2.548 1.00 94.75 121 LYS A N 1
ATOM 904 C CA . LYS A 1 121 ? 2.553 -13.597 2.985 1.00 94.75 121 LYS A CA 1
ATOM 905 C C . LYS A 1 121 ? 1.545 -13.546 1.837 1.00 94.75 121 LYS A C 1
ATOM 907 O O . LYS A 1 121 ? 0.661 -14.402 1.778 1.00 94.75 121 LYS A O 1
ATOM 912 N N . TYR A 1 122 ? 1.667 -12.568 0.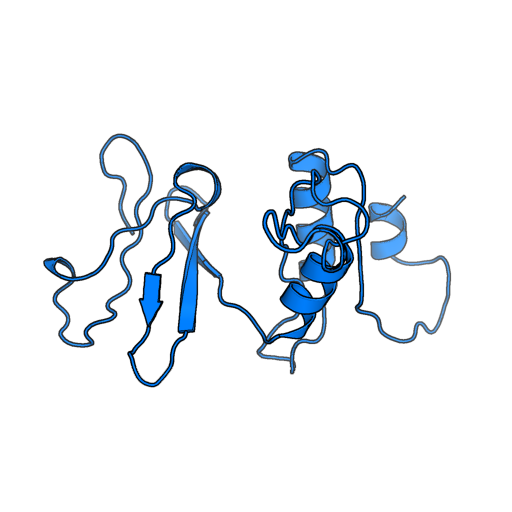940 1.00 95.62 122 TYR A N 1
ATOM 913 C CA . TYR A 1 122 ? 0.818 -12.447 -0.246 1.00 95.62 122 TYR A CA 1
ATOM 914 C C . TYR A 1 122 ? 1.330 -13.224 -1.457 1.00 95.62 122 TYR A C 1
ATOM 916 O O . TYR A 1 122 ? 0.621 -13.277 -2.459 1.00 95.62 122 TYR A O 1
ATOM 924 N N . LYS A 1 123 ? 2.489 -13.886 -1.338 1.00 96.19 123 LYS A N 1
ATOM 925 C CA . LYS A 1 123 ? 3.112 -14.686 -2.398 1.00 96.19 123 LYS A CA 1
ATOM 926 C C . LYS A 1 123 ? 3.303 -13.874 -3.681 1.00 96.19 123 LYS A C 1
ATOM 928 O O . LYS A 1 123 ? 2.937 -14.332 -4.756 1.00 96.19 123 LYS A O 1
ATOM 933 N N . CYS A 1 124 ? 3.812 -12.652 -3.550 1.00 96.62 124 CYS A N 1
ATOM 934 C CA . CYS A 1 124 ? 4.103 -11.813 -4.707 1.00 96.62 124 CYS A CA 1
ATOM 935 C C . CYS A 1 124 ? 5.152 -12.484 -5.607 1.00 96.62 124 CYS A C 1
ATOM 937 O O . CYS A 1 124 ? 6.139 -13.025 -5.115 1.00 96.62 124 CYS A O 1
ATOM 939 N N . ASP A 1 125 ? 4.937 -12.427 -6.923 1.00 97.19 125 ASP A N 1
ATOM 940 C CA . ASP A 1 125 ? 5.836 -13.034 -7.913 1.00 97.19 125 ASP A CA 1
ATOM 941 C C . ASP A 1 125 ? 7.022 -12.128 -8.288 1.00 97.19 125 ASP A C 1
ATOM 943 O O . ASP A 1 125 ? 8.053 -12.607 -8.761 1.00 97.19 125 ASP A O 1
ATOM 947 N N . LEU A 1 126 ? 6.869 -10.810 -8.113 1.00 95.94 126 LEU A N 1
ATOM 948 C CA . LEU A 1 126 ? 7.857 -9.799 -8.480 1.00 95.94 126 LEU A CA 1
ATOM 949 C C . LEU A 1 126 ? 7.792 -8.611 -7.519 1.00 95.94 126 LEU A C 1
ATOM 951 O O . LEU A 1 126 ? 6.736 -7.998 -7.358 1.00 95.94 126 LEU A O 1
ATOM 955 N N . ASP A 1 127 ? 8.950 -8.233 -6.983 1.00 95.56 127 ASP A N 1
ATOM 956 C CA . ASP A 1 127 ? 9.125 -7.006 -6.213 1.00 95.56 127 ASP A CA 1
ATOM 957 C C . ASP A 1 127 ? 9.825 -5.939 -7.055 1.00 95.56 127 ASP A C 1
ATOM 959 O O . ASP A 1 127 ? 10.890 -6.173 -7.628 1.00 95.56 127 ASP A O 1
ATOM 963 N N . ASN A 1 128 ? 9.257 -4.732 -7.088 1.00 96.38 128 ASN A N 1
ATOM 964 C CA . ASN A 1 128 ? 9.947 -3.555 -7.605 1.00 96.38 128 ASN A CA 1
ATOM 965 C C . ASN A 1 128 ? 10.323 -2.618 -6.453 1.00 96.38 128 ASN A C 1
ATOM 967 O O . ASN A 1 128 ? 9.455 -1.998 -5.834 1.00 96.38 128 ASN A O 1
ATOM 971 N N . TYR A 1 129 ? 11.624 -2.439 -6.241 1.00 94.19 129 TYR A N 1
ATOM 972 C CA . TYR A 1 129 ? 12.181 -1.563 -5.216 1.00 94.19 129 TYR A CA 1
ATOM 973 C C . TYR A 1 129 ? 12.934 -0.383 -5.850 1.00 94.19 129 TYR A C 1
ATOM 975 O O . TYR A 1 129 ? 14.138 -0.441 -6.072 1.00 94.19 129 TYR A O 1
ATOM 983 N N . SER A 1 130 ? 12.219 0.705 -6.158 1.00 93.06 130 SER A N 1
ATOM 984 C CA . SER A 1 130 ? 12.807 1.956 -6.683 1.00 93.06 130 SER A CA 1
ATOM 985 C C . SER A 1 130 ? 13.227 2.918 -5.562 1.00 93.06 130 SER A C 1
ATOM 987 O O . SER A 1 130 ? 12.925 4.106 -5.606 1.00 93.06 130 SER A O 1
ATOM 989 N N . TYR A 1 131 ? 13.879 2.385 -4.535 1.00 90.19 131 TYR A N 1
ATOM 990 C CA . TYR A 1 131 ? 14.476 3.106 -3.406 1.00 90.19 131 TYR A CA 1
ATOM 991 C C . TYR A 1 131 ? 15.914 2.600 -3.219 1.00 90.19 131 TYR A C 1
ATOM 993 O O . TYR A 1 131 ? 16.300 1.606 -3.837 1.00 90.19 131 TYR A O 1
ATOM 1001 N N . GLY A 1 132 ? 16.718 3.263 -2.390 1.00 89.31 132 GLY A N 1
ATOM 1002 C CA . GLY A 1 132 ? 18.052 2.769 -2.067 1.00 89.31 132 GLY A CA 1
ATOM 1003 C C . GLY A 1 132 ? 19.022 3.839 -1.589 1.00 89.31 132 GLY A C 1
ATOM 1004 O O . GLY A 1 132 ? 18.996 4.980 -2.042 1.00 89.31 132 GLY A O 1
ATOM 1005 N N . GLU A 1 133 ? 19.948 3.398 -0.744 1.00 88.56 133 GLU A N 1
ATOM 1006 C CA . GLU A 1 133 ? 21.061 4.176 -0.209 1.00 88.56 133 GLU A CA 1
ATOM 1007 C C . GLU A 1 133 ? 22.399 3.472 -0.488 1.00 88.56 133 GLU A C 1
ATOM 1009 O O . GLU A 1 133 ? 22.456 2.279 -0.807 1.00 88.56 133 GLU A O 1
ATOM 1014 N N . ALA A 1 134 ? 23.508 4.202 -0.356 1.00 90.94 134 ALA A N 1
ATOM 1015 C CA . ALA A 1 134 ? 24.838 3.619 -0.515 1.00 90.94 134 ALA A CA 1
ATOM 1016 C C . ALA A 1 134 ? 25.181 2.667 0.647 1.00 90.94 134 ALA A C 1
ATOM 1018 O O . ALA A 1 134 ? 24.945 2.974 1.815 1.00 90.94 134 ALA A O 1
ATOM 1019 N N . THR A 1 135 ? 25.822 1.535 0.339 1.00 91.56 135 THR A N 1
ATOM 1020 C CA . THR A 1 135 ? 26.390 0.630 1.352 1.00 91.56 135 THR A CA 1
ATOM 1021 C C . THR A 1 135 ? 27.906 0.776 1.442 1.00 91.56 135 THR A C 1
ATOM 1023 O O . THR A 1 135 ? 28.581 1.019 0.442 1.00 91.56 135 THR A O 1
ATOM 1026 N N . HIS A 1 136 ? 28.455 0.585 2.643 1.00 90.31 136 HIS A N 1
ATOM 1027 C CA . HIS A 1 136 ? 29.901 0.505 2.848 1.00 90.31 136 HIS A CA 1
ATOM 1028 C C . HIS A 1 136 ? 30.459 -0.882 2.491 1.00 90.31 136 HIS A C 1
ATOM 1030 O O . HIS A 1 136 ? 31.529 -0.979 1.892 1.00 90.31 136 HIS A O 1
ATOM 1036 N N . TRP A 1 137 ? 29.723 -1.951 2.822 1.00 90.69 137 TRP A N 1
ATOM 1037 C CA . TRP A 1 137 ? 30.087 -3.332 2.504 1.00 90.69 137 TRP A CA 1
ATOM 1038 C C . TRP A 1 137 ? 28.958 -4.006 1.720 1.00 90.69 137 TRP A C 1
ATOM 1040 O O . TRP A 1 137 ? 27.852 -4.157 2.249 1.00 90.69 137 TRP A O 1
ATOM 1050 N N . PRO A 1 138 ? 29.197 -4.409 0.462 1.00 89.88 138 PRO A N 1
ATOM 1051 C CA . PRO A 1 138 ? 28.212 -5.169 -0.290 1.00 89.88 138 PRO A CA 1
ATOM 1052 C C . PRO A 1 138 ? 28.110 -6.604 0.248 1.00 89.88 138 PRO A C 1
ATOM 1054 O O . PRO A 1 138 ? 29.057 -7.131 0.832 1.00 89.88 138 PRO A O 1
ATOM 1057 N N . ASN A 1 139 ? 26.975 -7.257 -0.011 1.00 87.31 139 ASN A N 1
ATOM 1058 C CA . ASN A 1 139 ? 26.738 -8.689 0.237 1.00 87.31 139 ASN A CA 1
ATOM 1059 C C . ASN A 1 139 ? 26.748 -9.135 1.711 1.00 87.31 139 ASN A C 1
ATOM 1061 O O . ASN A 1 139 ? 26.868 -10.328 1.985 1.00 87.31 139 ASN A O 1
ATOM 1065 N N . ALA A 1 140 ? 26.621 -8.211 2.663 1.00 89.25 140 ALA A N 1
ATOM 1066 C CA . ALA A 1 140 ? 26.555 -8.530 4.084 1.00 89.25 140 ALA A CA 1
ATOM 1067 C C . ALA A 1 140 ? 25.486 -7.692 4.793 1.00 89.25 140 ALA A C 1
ATOM 1069 O O . ALA A 1 140 ? 25.232 -6.544 4.431 1.00 89.25 140 ALA A O 1
ATOM 1070 N N . GLY A 1 141 ? 24.897 -8.263 5.845 1.00 89.50 141 GLY A N 1
ATOM 1071 C CA . GLY A 1 141 ? 23.933 -7.594 6.714 1.00 89.50 141 GLY A CA 1
ATOM 1072 C C . GLY A 1 141 ? 22.553 -8.245 6.705 1.00 89.50 141 GLY A C 1
ATOM 1073 O O . GLY A 1 141 ? 22.187 -8.984 5.792 1.00 89.50 141 GLY A O 1
ATOM 1074 N N . ARG A 1 142 ? 21.763 -7.928 7.736 1.00 87.69 142 ARG A N 1
ATOM 1075 C CA . ARG A 1 142 ? 20.466 -8.569 7.995 1.00 87.69 142 ARG A CA 1
ATOM 1076 C C . ARG A 1 142 ? 19.481 -8.458 6.828 1.00 87.69 142 ARG A C 1
ATOM 1078 O O . ARG A 1 142 ? 18.685 -9.364 6.623 1.00 87.69 142 ARG A O 1
ATOM 1085 N N . MET A 1 143 ? 19.539 -7.370 6.061 1.00 86.06 143 MET A N 1
ATOM 1086 C CA . MET A 1 143 ? 18.675 -7.196 4.891 1.00 86.06 143 MET A CA 1
ATOM 1087 C C . MET A 1 143 ? 18.986 -8.213 3.788 1.00 86.06 143 MET A C 1
ATOM 1089 O O . MET A 1 143 ? 18.063 -8.790 3.224 1.00 86.06 143 MET A O 1
ATOM 1093 N N . CYS A 1 144 ? 20.266 -8.493 3.526 1.00 86.56 144 CYS A N 1
ATOM 1094 C CA . CYS A 1 144 ? 20.676 -9.479 2.525 1.00 86.56 144 CYS A CA 1
ATOM 1095 C C . CYS A 1 144 ? 20.259 -10.907 2.907 1.00 86.56 144 CYS A C 1
ATOM 1097 O O . CYS A 1 144 ? 19.979 -11.712 2.029 1.00 86.56 144 CYS A O 1
ATOM 1099 N N . GLU A 1 145 ? 20.201 -11.223 4.202 1.00 88.12 145 GLU A N 1
ATOM 1100 C CA . GLU A 1 145 ? 19.760 -12.538 4.693 1.00 88.12 145 GLU A CA 1
ATOM 1101 C C . GLU A 1 145 ? 18.256 -12.774 4.543 1.00 88.12 145 GLU A C 1
ATOM 1103 O O . GLU A 1 145 ? 17.822 -13.916 4.569 1.00 88.12 145 GLU A O 1
ATOM 1108 N N . VAL A 1 146 ? 17.459 -11.705 4.479 1.00 84.94 146 VAL A N 1
ATOM 1109 C CA . VAL A 1 146 ? 15.991 -11.797 4.427 1.00 84.94 146 VAL A CA 1
ATOM 1110 C C . VAL A 1 146 ? 15.469 -11.730 2.993 1.00 84.94 146 VAL A C 1
ATOM 1112 O O . VAL A 1 146 ? 14.369 -12.201 2.728 1.00 84.94 146 VAL A O 1
ATOM 1115 N N . ILE A 1 147 ? 16.245 -11.143 2.078 1.00 81.25 147 ILE A N 1
ATOM 1116 C CA . ILE A 1 147 ? 15.904 -11.056 0.652 1.00 81.25 147 ILE A CA 1
ATOM 1117 C C . ILE A 1 147 ? 16.232 -12.361 -0.101 1.00 81.25 147 ILE A C 1
ATOM 1119 O O . ILE A 1 147 ? 15.571 -12.654 -1.093 1.00 81.25 147 ILE A O 1
ATOM 1123 N N . ASN A 1 148 ? 17.237 -13.122 0.352 1.00 69.12 148 ASN A N 1
ATOM 1124 C CA . ASN A 1 148 ? 17.636 -14.411 -0.239 1.00 69.12 148 ASN A CA 1
ATOM 1125 C C . ASN A 1 148 ? 16.841 -15.587 0.335 1.00 69.12 148 ASN A C 1
ATOM 1127 O O . ASN A 1 148 ? 16.618 -16.551 -0.430 1.00 69.12 148 ASN A O 1
#

pLDDT: mean 93.61, std 4.48, range [69.12, 98.38]

InterPro domains:
  IPR000209 Peptidase S8/S53 domain [PF00082] (37-147)
  IPR022398 Peptidase S8, subtilisin, His-active site [PS00137] (66-76)
  IPR036852 Peptidase S8/S53 domain superfamily [G3DSA:3.40.50.200] (6-148)
  IPR036852 Peptidase S8/S53 domain superfamily [SSF52743] (61-148)
  IPR050131 Subtilisin-like serine protease [PTHR43806] (23-147)

Sequence (148 aa):
VWHDGETWRACLDSTETGDLCNCPDLRNYKEGREYGSIGTSEMLNYSVNIYDEGNLLSIVTSGGAHGTHVASIAAGYFPDEPDRNGIAPGAQILAIKVGDTRLSTMETGTGLIRAMIETIKYKCDLDNYSYGEATHWPNAGRMCEVIN